Protein AF-A0ABD6DDW4-F1 (afdb_monomer)

Organism: NCBI:txid755306

Nearest PDB structures (foldseek):
  2y23-assembly1_A  TM=5.544E-01  e=8.746E-01  Homo sapiens
  5e4e-assembly1_B  TM=5.178E-01  e=1.444E+00  Homo sapiens

Radius of gyration: 31.49 Å; Cα contacts (8 Å, |Δi|>4): 220; chains: 1; bounding box: 91×42×85 Å

pLDDT: mean 73.32, std 21.85, range [36.72, 97.38]

Structure (mmCIF, N/CA/C/O backbone):
data_AF-A0ABD6DDW4-F1
#
_entry.id   AF-A0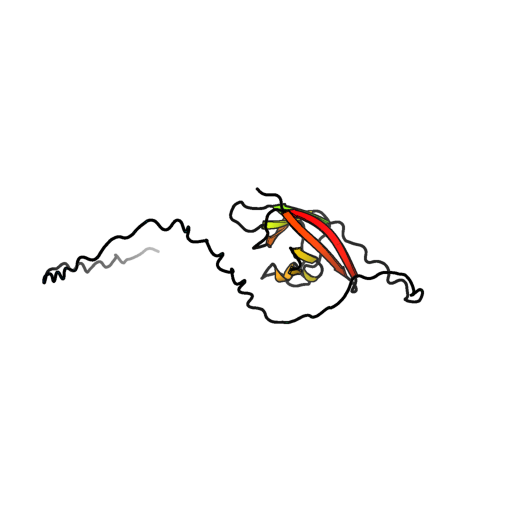ABD6DDW4-F1
#
loop_
_atom_site.group_PDB
_atom_site.id
_atom_site.type_symbol
_atom_site.label_atom_id
_atom_site.label_alt_id
_atom_site.label_comp_id
_atom_site.label_asym_id
_atom_site.label_entity_id
_atom_site.label_seq_id
_atom_site.pdbx_PDB_ins_code
_atom_site.Cartn_x
_atom_site.Cartn_y
_atom_site.Cartn_z
_atom_site.occupancy
_atom_site.B_iso_or_equiv
_atom_site.auth_seq_id
_atom_site.auth_comp_id
_atom_site.auth_asym_id
_atom_site.auth_atom_id
_atom_site.pdbx_PDB_model_num
ATOM 1 N N . MET A 1 1 ? -15.612 20.961 -62.328 1.00 49.84 1 MET A N 1
ATOM 2 C CA . MET A 1 1 ? -16.074 19.580 -62.082 1.00 49.84 1 MET A CA 1
ATOM 3 C C . MET A 1 1 ? -16.821 19.652 -60.754 1.00 49.84 1 MET A C 1
ATOM 5 O O . MET A 1 1 ? -16.179 19.522 -59.728 1.00 49.84 1 MET A O 1
ATOM 9 N N . SER A 1 2 ? -18.009 20.257 -60.663 1.00 48.41 2 SER A N 1
ATOM 10 C CA . SER A 1 2 ? -19.305 19.914 -61.283 1.00 48.41 2 SER A CA 1
ATOM 11 C C . SER A 1 2 ? -19.793 18.516 -60.907 1.00 48.41 2 SER A C 1
ATOM 13 O O . SER A 1 2 ? -19.236 17.549 -61.415 1.00 48.41 2 SER A O 1
ATOM 15 N N . ASP A 1 3 ? -20.827 18.539 -60.050 1.00 51.97 3 ASP A N 1
ATOM 16 C CA . ASP A 1 3 ? -22.017 17.673 -59.959 1.00 51.97 3 ASP A CA 1
ATOM 17 C C . ASP A 1 3 ? -21.805 16.201 -59.543 1.00 51.97 3 ASP A C 1
ATOM 19 O O . ASP A 1 3 ? -20.864 15.552 -59.975 1.00 51.97 3 ASP A O 1
ATOM 23 N N . GLY A 1 4 ? -22.630 15.572 -58.703 1.00 48.50 4 GLY A N 1
ATOM 24 C CA . GLY A 1 4 ? -23.936 15.915 -58.141 1.00 48.50 4 GLY A CA 1
ATOM 25 C C . GLY A 1 4 ? -24.568 14.665 -57.493 1.00 48.50 4 GLY A C 1
ATOM 26 O O . GLY A 1 4 ? -24.003 13.579 -57.608 1.00 48.50 4 GLY A O 1
ATOM 27 N N . ASP A 1 5 ? -25.744 14.867 -56.882 1.00 53.09 5 ASP A N 1
ATOM 28 C CA . ASP A 1 5 ? -26.783 13.881 -56.504 1.00 53.09 5 ASP A CA 1
ATOM 29 C C . ASP A 1 5 ? -26.442 12.751 -55.503 1.00 53.09 5 ASP A C 1
ATOM 31 O O . ASP A 1 5 ? -25.372 12.164 -55.514 1.00 53.09 5 ASP A O 1
ATOM 35 N N . GLY A 1 6 ? -27.316 12.326 -54.590 1.00 48.41 6 GLY A N 1
ATOM 36 C CA . GLY A 1 6 ? -28.757 12.530 -54.444 1.00 48.41 6 GLY A CA 1
ATOM 37 C C . GLY A 1 6 ? -29.332 11.307 -53.712 1.00 48.41 6 GLY A C 1
ATOM 38 O O . GLY A 1 6 ? -29.040 10.173 -54.084 1.00 48.41 6 GLY A O 1
ATOM 39 N N . GLY A 1 7 ? -30.118 11.513 -52.651 1.00 46.75 7 GLY A N 1
ATOM 40 C CA . GLY A 1 7 ? -30.818 10.422 -51.962 1.00 46.75 7 GLY A CA 1
ATOM 41 C C . GLY A 1 7 ? -31.498 10.844 -50.650 1.00 46.75 7 GLY A C 1
ATOM 42 O O . GLY A 1 7 ? -30.813 10.928 -49.633 1.00 46.75 7 GLY A O 1
ATOM 43 N N . PRO A 1 8 ? -32.817 11.126 -50.650 1.00 68.00 8 PRO A N 1
ATOM 44 C CA . PRO A 1 8 ? -33.606 11.395 -49.442 1.00 68.00 8 PRO A CA 1
ATOM 45 C C . PRO A 1 8 ? -34.071 10.105 -48.714 1.00 68.00 8 PRO A C 1
ATOM 47 O O . PRO A 1 8 ? -33.965 9.011 -49.273 1.00 68.00 8 PRO A O 1
ATOM 50 N N . PRO A 1 9 ? -34.566 10.225 -47.460 1.00 60.16 9 PRO A N 1
ATOM 51 C CA . PRO A 1 9 ? -34.820 9.103 -46.549 1.00 60.16 9 PRO A CA 1
ATOM 52 C C . PRO A 1 9 ? -36.108 8.331 -46.869 1.00 60.16 9 PRO A C 1
ATOM 54 O O . PRO A 1 9 ? -37.075 8.897 -47.372 1.00 60.16 9 PRO A O 1
ATOM 57 N N . SER A 1 10 ? -36.127 7.037 -46.529 1.00 66.88 10 SER A N 1
ATOM 58 C CA . SER A 1 10 ? -37.343 6.216 -46.539 1.00 66.88 10 SER A CA 1
ATOM 59 C C . SER A 1 10 ? -37.969 6.164 -45.146 1.00 66.88 10 SER A C 1
ATOM 61 O O . SER A 1 10 ? -37.374 5.659 -44.197 1.00 66.88 10 SER A O 1
ATOM 63 N N . ASP A 1 11 ? -39.167 6.726 -45.092 1.00 65.94 11 ASP A N 1
ATOM 64 C CA . ASP A 1 11 ? -40.224 6.598 -44.092 1.00 65.94 11 ASP A CA 1
ATOM 65 C C . ASP A 1 11 ? -41.165 5.466 -44.557 1.00 65.94 11 ASP A C 1
ATOM 67 O O . ASP A 1 11 ? -41.361 5.359 -45.766 1.00 65.94 11 ASP A O 1
ATOM 71 N N . ASP A 1 12 ? -41.699 4.629 -43.656 1.00 57.38 12 ASP A N 1
ATOM 72 C CA . ASP A 1 12 ? 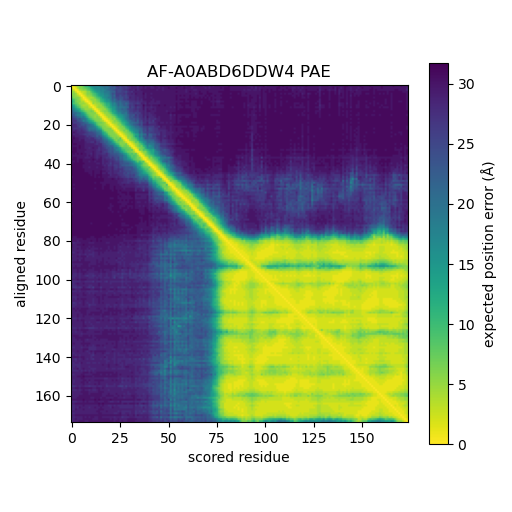-43.020 3.961 -43.759 1.00 57.38 12 ASP A CA 1
ATOM 73 C C . ASP A 1 12 ? -43.202 2.943 -42.612 1.00 57.38 12 ASP A C 1
ATOM 75 O O . ASP A 1 12 ? -42.367 2.053 -42.419 1.00 57.38 12 ASP A O 1
ATOM 79 N N . GLY A 1 13 ? -44.327 3.023 -41.888 1.00 47.50 13 GLY A N 1
ATOM 80 C CA . GLY A 1 13 ? -44.808 1.878 -41.111 1.00 47.50 13 GLY A CA 1
ATOM 81 C C . GLY A 1 13 ? -45.511 2.120 -39.775 1.00 47.50 13 GLY A C 1
ATOM 82 O O . GLY A 1 13 ? -45.328 1.318 -38.862 1.00 47.50 13 GLY A O 1
ATOM 83 N N . THR A 1 14 ? -46.351 3.147 -39.627 1.00 53.34 14 THR A N 1
ATOM 84 C CA . THR A 1 14 ? -47.388 3.157 -38.577 1.00 53.34 14 THR A CA 1
ATOM 85 C C . THR A 1 14 ? -48.392 2.021 -38.827 1.00 53.34 14 THR A C 1
ATOM 87 O O . THR A 1 14 ? -48.994 1.947 -39.899 1.00 53.34 14 THR A O 1
ATOM 90 N N . ARG A 1 15 ? -48.628 1.150 -37.836 1.00 53.72 15 ARG A N 1
ATOM 91 C CA . ARG A 1 15 ? -49.864 0.356 -37.748 1.00 53.72 15 ARG A CA 1
ATOM 92 C C . ARG A 1 15 ? -50.465 0.442 -36.350 1.00 53.72 15 ARG A C 1
ATOM 94 O O . ARG A 1 15 ? -49.931 -0.102 -35.390 1.00 53.72 15 ARG A O 1
ATOM 101 N N . ASP A 1 16 ? -51.597 1.133 -36.321 1.00 58.81 16 ASP A N 1
ATOM 102 C CA . ASP A 1 16 ? -52.610 1.191 -35.275 1.00 58.81 16 ASP A CA 1
ATOM 103 C C . ASP A 1 16 ? -53.472 -0.085 -35.195 1.00 58.81 16 ASP A C 1
ATOM 105 O O . ASP A 1 16 ? -53.663 -0.790 -36.189 1.00 58.81 16 ASP A O 1
ATOM 109 N N . GLY A 1 17 ? -54.099 -0.269 -34.024 1.00 44.62 17 GLY A N 1
ATOM 110 C CA . GLY A 1 17 ? -55.285 -1.107 -33.776 1.00 44.62 17 GLY A CA 1
ATOM 111 C C . GLY A 1 17 ? -54.964 -2.398 -33.015 1.00 44.62 17 GLY A C 1
ATOM 112 O O . GLY A 1 17 ? -54.186 -3.210 -33.488 1.00 44.62 17 GLY A O 1
ATOM 113 N N . GLY A 1 18 ? -55.513 -2.708 -31.840 1.00 38.12 18 GLY A N 1
ATOM 114 C CA . GLY A 1 18 ? -56.784 -2.343 -31.203 1.00 38.12 18 GLY A CA 1
ATOM 115 C C . GLY A 1 18 ? -57.236 -3.521 -30.294 1.00 38.12 18 GLY A C 1
ATOM 116 O O . GLY A 1 18 ? -56.551 -4.538 -30.274 1.00 38.12 18 GLY A O 1
ATOM 117 N N . PRO A 1 19 ? -58.333 -3.415 -29.515 1.00 57.53 19 PRO A N 1
ATOM 118 C CA . PRO A 1 19 ? -58.329 -3.787 -28.087 1.00 57.53 19 PRO A CA 1
ATOM 119 C C . PRO A 1 19 ? -59.247 -4.961 -27.634 1.00 57.53 19 PRO A C 1
ATOM 121 O O . PRO A 1 19 ? -60.035 -5.496 -28.406 1.00 57.53 19 PRO A O 1
ATOM 124 N N . THR A 1 20 ? -59.199 -5.222 -26.311 1.00 51.06 20 THR A N 1
ATOM 125 C CA . THR A 1 20 ? -60.191 -5.826 -25.368 1.00 51.06 20 THR A CA 1
ATOM 126 C C . THR A 1 20 ? -60.448 -7.343 -25.293 1.00 51.06 20 THR A C 1
ATOM 128 O O . THR A 1 20 ? -60.804 -7.964 -26.286 1.00 51.06 20 THR A O 1
ATOM 131 N N . GLN A 1 21 ? -60.377 -7.870 -24.052 1.00 45.41 21 GLN A N 1
ATOM 132 C CA . GLN A 1 21 ? -61.350 -8.724 -23.311 1.00 45.41 21 GLN A CA 1
ATOM 133 C C . GLN A 1 21 ? -60.648 -9.195 -22.014 1.00 45.41 21 GLN A C 1
ATOM 135 O O . GLN A 1 21 ? -59.657 -9.911 -22.087 1.00 45.41 21 GLN A O 1
ATOM 140 N N . ASP A 1 22 ? -60.871 -8.613 -20.832 1.00 44.72 22 ASP A N 1
ATOM 141 C CA . ASP A 1 22 ? -61.995 -8.803 -19.889 1.00 44.72 22 ASP A CA 1
ATOM 142 C C . ASP A 1 22 ? -62.481 -10.256 -19.740 1.00 44.72 22 ASP A C 1
ATOM 144 O O . ASP A 1 22 ? -63.110 -10.779 -20.656 1.00 44.72 22 ASP A O 1
ATOM 148 N N . THR A 1 23 ? -62.204 -10.881 -18.584 1.00 48.38 23 THR A N 1
ATOM 149 C CA . THR A 1 23 ? -63.059 -11.882 -17.906 1.00 48.38 23 THR A CA 1
ATOM 150 C C . THR A 1 23 ? -62.600 -12.051 -16.441 1.00 48.38 23 THR A C 1
ATOM 152 O O . THR A 1 23 ? -61.659 -12.783 -16.153 1.00 48.38 23 THR A O 1
ATOM 155 N N . THR A 1 24 ? -63.262 -11.305 -15.555 1.00 46.53 24 THR A N 1
ATOM 156 C CA . THR A 1 24 ? -63.983 -11.747 -14.334 1.00 46.53 24 THR A CA 1
ATOM 157 C C . THR A 1 24 ? -63.281 -12.479 -13.169 1.00 46.53 24 THR A C 1
ATOM 159 O O . THR A 1 24 ? -62.574 -13.473 -13.310 1.00 46.53 24 THR A O 1
ATOM 162 N N . ASP A 1 25 ? -63.645 -11.966 -11.991 1.00 52.81 25 ASP A N 1
ATOM 163 C CA . ASP A 1 25 ? -63.460 -12.356 -10.593 1.00 52.81 25 ASP A CA 1
ATOM 164 C C . ASP A 1 25 ? -63.541 -13.846 -10.222 1.00 52.81 25 ASP A C 1
ATOM 166 O O . ASP A 1 25 ? -64.359 -14.604 -10.744 1.00 52.81 25 ASP A O 1
ATOM 170 N N . ASN A 1 26 ? -62.814 -14.213 -9.158 1.00 46.03 26 ASN A N 1
ATOM 171 C CA . ASN A 1 26 ? -63.345 -15.150 -8.168 1.00 46.03 26 ASN A CA 1
ATOM 172 C C . ASN A 1 26 ? -62.810 -14.827 -6.762 1.00 46.03 26 ASN A C 1
ATOM 174 O O . ASN A 1 26 ? -61.667 -15.130 -6.414 1.00 46.03 26 ASN A O 1
ATOM 178 N N . GLU A 1 27 ? -63.670 -14.205 -5.961 1.00 49.44 27 GLU A N 1
ATOM 179 C CA . GLU A 1 27 ? -63.535 -14.040 -4.519 1.00 49.44 27 GLU A CA 1
ATOM 180 C C . GLU A 1 27 ? -63.600 -15.409 -3.818 1.00 49.44 27 GLU A C 1
ATOM 182 O O . GLU A 1 27 ? -64.526 -16.192 -4.034 1.00 49.44 27 GLU A O 1
ATOM 187 N N . GLN A 1 28 ? -62.661 -15.690 -2.914 1.00 47.44 28 GLN A N 1
ATOM 188 C CA . GLN A 1 28 ? -62.853 -16.718 -1.893 1.00 47.44 28 GLN A CA 1
ATOM 189 C C . GLN A 1 28 ? -62.410 -16.165 -0.537 1.00 47.44 28 GLN A C 1
ATOM 191 O O . GLN A 1 28 ? -61.225 -16.044 -0.233 1.00 47.44 28 GLN A O 1
ATOM 196 N N . SER A 1 29 ? -63.407 -15.781 0.257 1.00 49.50 29 SER A N 1
ATOM 197 C CA . SER A 1 29 ? -63.289 -15.362 1.650 1.00 49.50 29 SER A CA 1
ATOM 198 C C . SER A 1 29 ? -62.809 -16.509 2.544 1.00 49.50 29 SER A C 1
ATOM 200 O O . SER A 1 29 ? -63.334 -17.617 2.444 1.00 49.50 29 SER A O 1
ATOM 202 N N . ALA A 1 30 ? -61.920 -16.218 3.498 1.00 46.41 30 ALA A N 1
ATOM 203 C CA . ALA A 1 30 ? -61.917 -16.872 4.809 1.00 46.41 30 ALA A CA 1
ATOM 204 C C . ALA A 1 30 ? -61.152 -16.037 5.854 1.00 46.41 30 ALA A C 1
ATOM 206 O O . ALA A 1 30 ? -59.931 -15.919 5.843 1.00 46.41 30 ALA A O 1
ATOM 207 N N . ASP A 1 31 ? -61.944 -15.488 6.763 1.00 50.34 31 ASP A N 1
ATOM 208 C CA . ASP A 1 31 ? -61.647 -14.860 8.046 1.00 50.34 31 ASP A CA 1
ATOM 209 C C . ASP A 1 31 ? -60.849 -15.793 8.987 1.00 50.34 31 ASP A C 1
ATOM 211 O O . ASP A 1 31 ? -61.389 -16.824 9.383 1.00 50.34 31 ASP A O 1
ATOM 215 N N . VAL A 1 32 ? -59.612 -15.460 9.398 1.00 45.22 32 VAL A N 1
ATOM 216 C CA . VAL A 1 32 ? -58.981 -16.038 10.611 1.00 45.22 32 VAL A CA 1
ATOM 217 C C . VAL A 1 32 ? -57.953 -15.071 11.241 1.00 45.22 32 VAL A C 1
ATOM 219 O O . VAL A 1 32 ? -56.799 -15.019 10.837 1.00 45.22 32 VAL A O 1
ATOM 222 N N . ARG A 1 33 ? -58.385 -14.384 12.309 1.00 39.06 33 ARG A N 1
ATOM 223 C CA . ARG A 1 33 ? -57.647 -14.024 13.548 1.00 39.06 33 ARG A CA 1
ATOM 224 C C . ARG A 1 33 ? -56.294 -13.296 13.443 1.00 39.06 33 ARG A C 1
ATOM 226 O O . ARG A 1 33 ? -55.257 -13.899 13.193 1.00 39.06 33 ARG A O 1
ATOM 233 N N . SER A 1 34 ? -56.270 -12.049 13.918 1.00 53.44 34 SER A N 1
ATOM 234 C CA . SER A 1 34 ? -55.079 -11.479 14.564 1.00 53.44 34 SER A CA 1
ATOM 235 C C . SER A 1 34 ? -54.750 -12.234 15.860 1.00 53.44 34 SER A C 1
ATOM 237 O O . SER A 1 34 ? -55.654 -12.503 16.658 1.00 53.44 34 SER A O 1
ATOM 239 N N . PRO A 1 35 ? -53.462 -12.472 16.141 1.00 44.47 35 PRO A N 1
ATOM 240 C CA . PRO A 1 35 ? -52.987 -12.355 17.509 1.00 44.47 35 PRO A CA 1
ATOM 241 C C . PRO A 1 35 ? -51.765 -11.431 17.611 1.00 44.47 35 PRO A C 1
ATOM 243 O O . PRO A 1 35 ? -50.829 -11.518 16.830 1.00 44.47 35 PRO A O 1
ATOM 246 N N . ALA A 1 36 ? -51.840 -10.561 18.618 1.00 42.41 36 ALA A N 1
ATOM 247 C CA . ALA A 1 36 ? -50.778 -10.158 19.538 1.00 42.41 36 ALA A CA 1
ATOM 248 C C . ALA A 1 36 ? -49.356 -9.879 18.998 1.00 42.41 36 ALA A C 1
ATOM 250 O O . ALA A 1 36 ? -48.636 -10.769 18.567 1.00 42.41 36 ALA A O 1
ATOM 251 N N . THR A 1 37 ? -48.940 -8.627 19.199 1.00 50.81 37 THR A N 1
ATOM 252 C CA . THR A 1 37 ? -47.591 -8.154 19.545 1.00 50.81 37 THR A CA 1
ATOM 253 C C . THR A 1 37 ? -46.536 -9.250 19.785 1.00 50.81 37 THR A C 1
ATOM 255 O O . THR A 1 37 ? -46.515 -9.853 20.857 1.00 50.81 37 THR A O 1
ATOM 258 N N . ASP A 1 38 ? -45.599 -9.422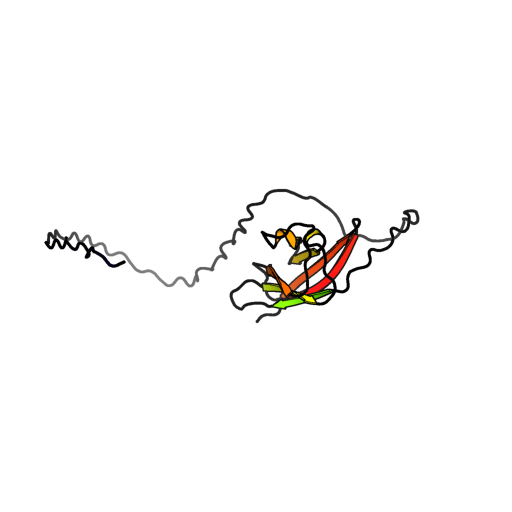 18.847 1.00 47.59 38 ASP A N 1
ATOM 259 C CA . ASP A 1 38 ? -44.268 -9.979 19.133 1.00 47.59 38 ASP A CA 1
ATOM 260 C C . ASP A 1 38 ? -43.229 -8.849 18.971 1.00 47.59 38 ASP A C 1
ATOM 262 O O . ASP A 1 38 ? -43.026 -8.361 17.856 1.00 47.59 38 ASP A O 1
ATOM 266 N N . PRO A 1 39 ? -42.593 -8.367 20.057 1.00 54.31 39 PRO A N 1
ATOM 267 C CA . PRO A 1 39 ? -41.445 -7.477 19.995 1.00 54.31 39 PRO A CA 1
ATOM 268 C C . PRO A 1 39 ? -40.200 -8.310 19.683 1.00 54.31 39 PRO A C 1
ATOM 270 O O . PRO A 1 39 ? -39.296 -8.460 20.504 1.00 54.31 39 PRO A O 1
ATOM 273 N N . ARG A 1 40 ? -40.144 -8.845 18.471 1.00 45.97 40 ARG A N 1
ATOM 274 C CA . ARG A 1 40 ? -38.893 -9.272 17.867 1.00 45.97 40 ARG A CA 1
ATOM 275 C C . ARG A 1 40 ? -38.708 -8.436 16.627 1.00 45.97 40 ARG A C 1
ATOM 277 O O . ARG A 1 40 ? -39.315 -8.677 15.587 1.00 45.97 40 ARG A O 1
ATOM 284 N N . ALA A 1 41 ? -37.863 -7.420 16.778 1.00 51.28 41 ALA A N 1
ATOM 285 C CA . ALA A 1 41 ? -37.097 -6.922 15.656 1.00 51.28 41 ALA A CA 1
ATOM 286 C C . ALA A 1 41 ? -36.634 -8.139 14.838 1.00 51.28 41 ALA A C 1
ATOM 288 O O . ALA A 1 41 ? -36.204 -9.124 15.451 1.00 51.28 41 ALA A O 1
ATOM 289 N N . PRO A 1 42 ? -36.703 -8.122 13.497 1.00 50.72 42 PRO A N 1
ATOM 290 C CA . PRO A 1 42 ? -35.769 -8.954 12.777 1.00 50.72 42 PRO A CA 1
ATOM 291 C C . PRO A 1 42 ? -34.403 -8.491 13.280 1.00 50.72 42 PRO A C 1
ATOM 293 O O . PRO A 1 42 ? -33.989 -7.361 13.019 1.00 50.72 42 PRO A O 1
ATOM 296 N N . GLU A 1 43 ? -33.750 -9.315 14.102 1.00 51.03 43 GLU A N 1
ATOM 297 C CA . GLU A 1 43 ? -32.305 -9.268 14.186 1.00 51.03 43 GLU A CA 1
ATOM 298 C C . GLU A 1 43 ? -31.880 -9.252 12.727 1.00 51.03 43 GLU A C 1
ATOM 300 O O . GLU A 1 43 ? -32.200 -10.172 11.968 1.00 51.03 43 GLU A O 1
ATOM 305 N N . THR A 1 44 ? -31.294 -8.140 12.291 1.00 53.72 44 THR A N 1
ATOM 306 C CA . THR A 1 44 ? -30.616 -8.075 11.009 1.00 53.72 44 THR A CA 1
ATOM 307 C C . THR A 1 44 ? -29.413 -8.992 11.185 1.00 53.72 44 THR A C 1
ATOM 309 O O . THR A 1 44 ? -28.305 -8.536 11.457 1.00 53.72 44 THR A O 1
ATOM 312 N N . GLU A 1 45 ? -29.672 -10.305 11.175 1.00 45.31 45 GLU A N 1
ATOM 313 C CA . GLU A 1 45 ? -28.700 -11.376 11.165 1.00 45.31 45 GLU A CA 1
ATOM 314 C C . GLU A 1 45 ? -27.854 -11.075 9.953 1.00 45.31 45 GLU A C 1
ATOM 316 O O . GLU A 1 45 ? -28.266 -11.258 8.807 1.00 45.31 45 GLU A O 1
ATOM 321 N N . ASN A 1 46 ? -26.715 -10.470 10.266 1.00 59.38 46 ASN A N 1
ATOM 322 C CA . ASN A 1 46 ? -25.712 -9.986 9.358 1.00 59.38 46 ASN A CA 1
ATOM 323 C C . ASN A 1 46 ? -25.482 -11.098 8.331 1.00 59.38 46 ASN A C 1
ATOM 325 O O . ASN A 1 46 ? -24.935 -12.148 8.700 1.00 59.38 46 ASN A O 1
ATOM 329 N N . PRO A 1 47 ? -25.986 -10.953 7.087 1.00 48.41 47 PRO A N 1
ATOM 330 C CA . PRO A 1 47 ? -25.854 -12.001 6.105 1.00 48.41 47 PRO A CA 1
ATOM 331 C C . PRO A 1 47 ? -24.377 -12.026 5.789 1.00 48.41 47 PRO A C 1
ATOM 333 O O . PRO A 1 47 ? -23.899 -11.160 5.063 1.00 48.41 47 PRO A O 1
ATOM 336 N N . ARG A 1 48 ? -23.673 -12.970 6.425 1.00 52.50 48 ARG A N 1
ATOM 337 C CA . ARG A 1 48 ? -22.254 -13.281 6.261 1.00 52.50 48 ARG A CA 1
ATOM 338 C C . ARG A 1 48 ? -21.881 -12.979 4.819 1.00 52.50 48 ARG A C 1
ATOM 340 O O . ARG A 1 48 ? -22.202 -13.770 3.926 1.00 52.50 48 ARG A O 1
ATOM 347 N N . ARG A 1 49 ? -21.310 -11.792 4.598 1.00 50.44 49 ARG A N 1
ATOM 348 C CA . ARG A 1 49 ? -20.959 -11.301 3.272 1.00 50.44 49 ARG A CA 1
ATOM 349 C C . ARG A 1 49 ? -19.820 -12.192 2.833 1.00 50.44 49 ARG A C 1
ATOM 351 O O . ARG A 1 49 ? -18.693 -12.061 3.291 1.00 50.44 49 ARG A O 1
ATOM 358 N N . ARG A 1 50 ? -20.171 -13.210 2.053 1.00 50.81 50 ARG A N 1
ATOM 359 C CA . ARG A 1 50 ? -19.214 -14.132 1.463 1.00 50.81 50 ARG A CA 1
ATOM 360 C C . ARG A 1 50 ? -18.339 -13.288 0.550 1.00 50.81 50 ARG A C 1
ATOM 362 O O . ARG A 1 50 ? -18.802 -12.864 -0.505 1.00 50.81 50 ARG A O 1
ATOM 369 N N . LEU A 1 51 ? -17.115 -13.020 0.985 1.00 42.66 51 LEU A N 1
ATOM 370 C CA . LEU A 1 51 ? -16.053 -12.514 0.133 1.00 42.66 51 LEU A CA 1
ATOM 371 C C . LEU A 1 51 ? -15.901 -13.533 -1.007 1.00 42.66 51 LEU A C 1
ATOM 373 O O . LEU A 1 51 ? -15.486 -14.672 -0.785 1.00 42.66 51 LEU A O 1
ATOM 377 N N . VAL A 1 52 ? -16.360 -13.189 -2.210 1.00 45.34 52 VAL A N 1
ATOM 378 C CA . VAL A 1 52 ? -16.212 -14.057 -3.384 1.00 45.34 52 VAL A CA 1
ATOM 379 C C . VAL A 1 52 ? -14.806 -13.830 -3.926 1.00 45.34 52 VAL A C 1
ATOM 381 O O . VAL A 1 52 ? -14.591 -13.033 -4.831 1.00 45.34 52 VAL A O 1
ATOM 384 N N . VAL A 1 53 ? -13.839 -14.518 -3.324 1.00 43.44 53 VAL A N 1
ATOM 385 C CA . VAL A 1 53 ? -12.457 -14.589 -3.807 1.00 43.44 53 VAL A CA 1
ATOM 386 C C . VAL A 1 53 ? -12.400 -15.682 -4.871 1.00 43.44 53 VAL A C 1
ATOM 388 O O . VAL A 1 53 ? -12.320 -16.871 -4.558 1.00 43.44 53 VAL A O 1
ATOM 391 N N . VAL A 1 54 ? -12.493 -15.309 -6.150 1.00 48.06 54 VAL A N 1
ATOM 392 C CA . VAL A 1 54 ? -12.159 -16.222 -7.255 1.00 48.06 54 VAL A CA 1
ATOM 393 C C . VAL A 1 54 ? -10.651 -16.143 -7.468 1.00 48.06 54 VAL A C 1
ATOM 395 O O . VAL A 1 54 ? -10.162 -15.345 -8.257 1.00 48.06 54 VAL A O 1
ATOM 398 N N . GLY A 1 55 ? -9.921 -16.956 -6.709 1.00 36.72 55 GLY A N 1
ATOM 399 C CA . GLY A 1 55 ? -8.464 -17.037 -6.759 1.00 36.72 55 GLY A CA 1
ATOM 400 C C . GLY A 1 55 ? -7.944 -18.006 -5.706 1.00 36.72 55 GLY A C 1
ATOM 401 O O . GLY A 1 55 ? -7.467 -17.597 -4.656 1.00 36.72 55 GLY A O 1
ATOM 402 N N . VAL A 1 56 ? -8.088 -19.310 -5.948 1.00 53.12 56 VAL A N 1
ATOM 403 C CA . VAL A 1 56 ? -7.482 -20.337 -5.092 1.00 53.12 56 VAL A CA 1
ATOM 404 C C . VAL A 1 56 ? -6.059 -20.588 -5.574 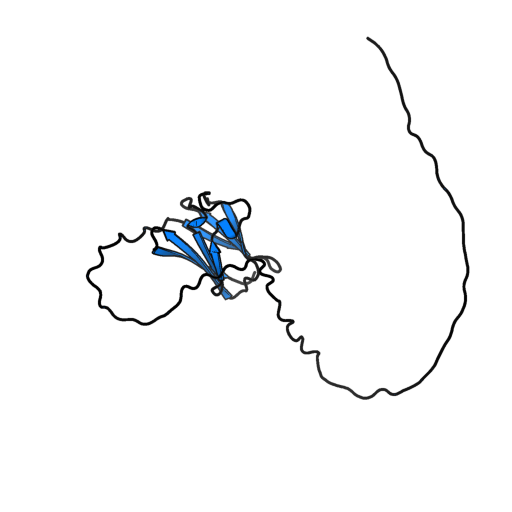1.00 53.12 56 VAL A C 1
ATOM 406 O O . VAL A 1 56 ? -5.888 -21.318 -6.545 1.00 53.12 56 VAL A O 1
ATOM 409 N N . VAL A 1 57 ? -5.059 -20.065 -4.859 1.00 38.16 57 VAL A N 1
ATOM 410 C CA . VAL A 1 57 ? -3.771 -20.749 -4.653 1.00 38.16 57 VAL A CA 1
ATOM 411 C C . VAL A 1 57 ? -3.276 -20.448 -3.237 1.00 38.16 57 VAL A C 1
ATOM 413 O O . VAL A 1 57 ? -3.081 -19.306 -2.842 1.00 38.16 57 VAL A O 1
ATOM 416 N N . VAL A 1 58 ? -3.115 -21.521 -2.468 1.00 48.66 58 VAL A N 1
ATOM 417 C CA . VAL A 1 58 ? -2.655 -21.564 -1.078 1.00 48.66 58 VAL A CA 1
ATOM 418 C C . VAL A 1 58 ? -1.166 -21.226 -1.001 1.00 48.66 58 VAL A C 1
ATOM 420 O O . VAL A 1 58 ? -0.365 -21.897 -1.650 1.00 48.66 58 VAL A O 1
ATOM 423 N N . LEU A 1 59 ? -0.782 -20.285 -0.134 1.00 40.19 59 LEU A N 1
ATOM 424 C CA . LEU A 1 59 ? 0.606 -20.128 0.304 1.00 40.19 59 LEU A CA 1
ATOM 425 C C . LEU A 1 59 ? 0.659 -20.163 1.836 1.00 40.19 59 LEU A C 1
ATOM 427 O O . LEU A 1 59 ? 0.386 -19.195 2.535 1.00 40.19 59 LEU A O 1
ATOM 431 N N . MET A 1 60 ? 0.950 -21.357 2.350 1.00 60.66 60 MET A N 1
ATOM 432 C CA . MET A 1 60 ? 1.252 -21.612 3.754 1.00 60.66 60 MET A CA 1
ATOM 433 C C . MET A 1 60 ? 2.658 -21.094 4.067 1.00 60.66 60 MET A C 1
ATOM 435 O O . MET A 1 60 ? 3.635 -21.722 3.662 1.00 60.66 60 MET A O 1
ATOM 439 N N . VAL A 1 61 ? 2.768 -20.021 4.849 1.00 51.41 61 VAL A N 1
ATOM 440 C CA . VAL A 1 61 ? 3.983 -19.741 5.627 1.00 51.41 61 VAL A CA 1
ATOM 441 C C . VAL A 1 61 ? 3.563 -19.582 7.079 1.00 51.41 61 VAL A C 1
ATOM 443 O O . VAL A 1 61 ? 2.961 -18.591 7.485 1.00 51.41 61 VAL A O 1
ATOM 446 N N . GLY A 1 62 ? 3.778 -20.659 7.828 1.00 47.06 62 GLY A N 1
ATOM 447 C CA . GLY A 1 62 ? 3.376 -20.783 9.216 1.00 47.06 62 GLY A CA 1
ATOM 448 C C . GLY A 1 62 ? 4.412 -20.253 10.201 1.00 47.06 62 GLY A C 1
ATOM 449 O O . GLY A 1 62 ? 5.606 -20.306 9.932 1.00 47.06 62 GLY A O 1
ATOM 450 N N . ALA A 1 63 ? 3.876 -19.896 11.375 1.00 48.28 63 ALA A N 1
ATOM 451 C CA . ALA A 1 63 ? 4.490 -19.901 12.707 1.00 48.28 63 ALA A CA 1
ATOM 452 C C . ALA A 1 63 ? 5.682 -18.949 12.943 1.00 48.28 63 ALA A C 1
ATOM 454 O O . ALA A 1 63 ? 6.582 -18.831 12.134 1.00 48.28 63 ALA A O 1
ATOM 455 N N . SER A 1 64 ? 5.869 -18.291 14.082 1.00 46.53 64 SER A N 1
ATOM 456 C CA . SER A 1 64 ? 5.129 -18.084 15.328 1.00 46.53 64 SER A CA 1
ATOM 457 C C . SER A 1 64 ? 5.986 -17.099 16.136 1.00 46.53 64 SER A C 1
ATOM 459 O O . SER A 1 64 ? 7.213 -17.125 16.060 1.00 46.53 64 SER A O 1
ATOM 461 N N . ILE A 1 65 ? 5.360 -16.254 16.947 1.00 58.16 65 ILE A N 1
ATOM 462 C CA . ILE A 1 65 ? 6.049 -15.365 17.888 1.00 58.16 65 ILE A CA 1
ATOM 463 C C . ILE A 1 65 ? 6.621 -16.203 19.048 1.00 58.16 65 ILE A C 1
ATOM 465 O O . ILE A 1 65 ? 5.844 -16.779 19.805 1.00 58.16 65 ILE A O 1
ATOM 469 N N 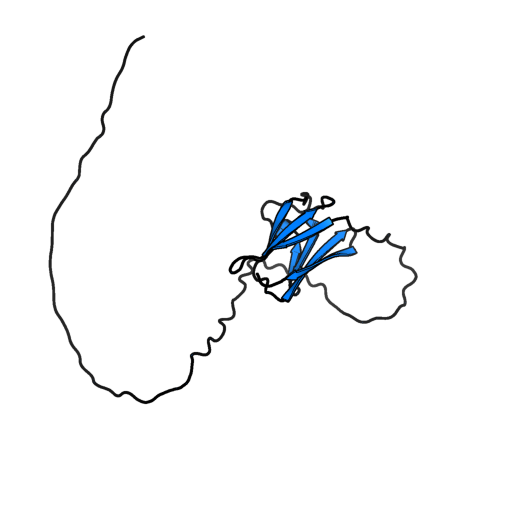. ALA A 1 66 ? 7.949 -16.248 19.217 1.00 43.50 66 ALA A N 1
ATOM 470 C CA . ALA A 1 66 ? 8.631 -16.559 20.483 1.00 43.50 66 ALA A CA 1
ATOM 471 C C . ALA A 1 66 ? 10.129 -16.212 20.386 1.00 43.50 66 ALA A C 1
ATOM 473 O O . ALA A 1 66 ? 10.781 -16.504 19.391 1.00 43.50 66 ALA A O 1
ATOM 474 N N . GLY A 1 67 ? 10.660 -15.553 21.415 1.00 42.38 67 GLY A N 1
ATOM 475 C CA . GLY A 1 67 ? 11.977 -14.924 21.401 1.00 42.38 67 GLY A CA 1
ATOM 476 C C . GLY A 1 67 ? 13.180 -15.789 21.800 1.00 42.38 67 GLY A C 1
ATOM 477 O O . GLY A 1 67 ? 13.081 -16.974 22.098 1.00 42.38 67 GLY A O 1
ATOM 478 N N . VAL A 1 68 ? 14.287 -15.047 21.929 1.00 48.06 68 VAL A N 1
ATOM 479 C CA . VAL A 1 68 ? 15.578 -15.320 22.592 1.00 48.06 68 VAL A CA 1
ATOM 480 C C . VAL A 1 68 ? 16.671 -16.045 21.780 1.00 48.06 68 VAL A C 1
ATOM 482 O O . VAL A 1 68 ? 16.851 -17.253 21.847 1.00 48.06 68 VAL A O 1
ATOM 485 N N . ALA A 1 69 ? 17.468 -15.221 21.088 1.00 50.78 69 ALA A N 1
ATOM 486 C CA . ALA A 1 69 ? 18.936 -15.225 21.006 1.00 50.78 69 ALA A CA 1
ATOM 487 C C . ALA A 1 69 ? 19.701 -16.565 21.109 1.00 50.78 69 ALA A C 1
ATOM 489 O O . ALA A 1 69 ? 20.185 -16.907 22.187 1.00 50.78 69 ALA A O 1
ATOM 490 N N . TRP A 1 70 ? 19.966 -17.223 19.969 1.00 47.25 70 TRP A N 1
ATOM 491 C CA . TRP A 1 70 ? 21.197 -18.008 19.760 1.00 47.25 70 TRP A CA 1
ATOM 492 C C . TRP A 1 70 ? 21.416 -18.383 18.278 1.00 47.25 70 TRP A C 1
ATOM 494 O O . TRP A 1 70 ? 21.069 -19.480 17.859 1.00 47.25 70 TRP A O 1
ATOM 504 N N . ALA A 1 71 ? 21.989 -17.484 17.469 1.00 44.16 71 ALA A N 1
ATOM 505 C CA . ALA A 1 71 ? 22.567 -17.841 16.161 1.00 44.16 71 ALA A CA 1
ATOM 506 C C . ALA A 1 71 ? 23.516 -16.743 15.635 1.00 44.16 71 ALA A C 1
ATOM 508 O O . ALA A 1 71 ? 23.250 -16.079 14.640 1.00 44.16 71 ALA A O 1
ATOM 509 N N . LEU A 1 72 ? 24.653 -16.543 16.306 1.00 52.47 72 LEU A N 1
ATOM 510 C CA . LEU A 1 72 ? 25.813 -15.888 15.695 1.00 52.47 72 LEU A CA 1
ATOM 511 C C . LEU A 1 72 ? 26.505 -16.917 14.790 1.00 52.47 72 LEU A C 1
ATOM 513 O O . LEU A 1 72 ? 27.266 -17.722 15.319 1.00 52.47 72 LEU A O 1
ATOM 517 N N . THR A 1 73 ? 26.191 -16.961 13.485 1.00 51.88 73 THR A N 1
ATOM 518 C CA . THR A 1 73 ? 27.038 -17.523 12.384 1.00 51.88 73 THR A CA 1
ATOM 519 C C . THR A 1 73 ? 26.359 -17.553 11.003 1.00 51.88 73 THR A C 1
ATOM 521 O O . THR A 1 73 ? 26.806 -18.273 10.114 1.00 51.88 73 THR A O 1
ATOM 524 N N . GLN A 1 74 ? 25.315 -16.764 10.761 1.00 47.34 74 GLN A N 1
ATOM 525 C CA . GLN A 1 74 ? 24.894 -16.495 9.385 1.00 47.34 74 GLN A CA 1
ATOM 526 C C . GLN A 1 74 ? 25.562 -15.186 8.975 1.00 47.34 74 GLN A C 1
ATOM 528 O O . GLN A 1 74 ? 25.583 -14.239 9.762 1.00 47.34 74 GLN A O 1
ATOM 533 N N . SER A 1 75 ? 26.234 -15.190 7.822 1.00 53.12 75 SER A N 1
ATOM 534 C CA . SER A 1 75 ? 26.818 -14.001 7.198 1.00 53.12 75 SER A CA 1
ATOM 535 C C . SER A 1 75 ? 25.872 -12.815 7.386 1.00 53.12 75 SER A C 1
ATOM 537 O O . SER A 1 75 ? 24.671 -13.031 7.241 1.00 53.12 75 SER A O 1
ATOM 539 N N . PRO A 1 76 ? 26.347 -11.605 7.733 1.00 50.12 76 PRO A N 1
ATOM 540 C CA . PRO A 1 76 ? 25.470 -10.447 7.731 1.00 50.12 76 PRO A CA 1
ATOM 541 C C . PRO A 1 76 ? 24.985 -10.271 6.291 1.00 50.12 76 PRO A C 1
ATOM 543 O O . PRO A 1 76 ? 25.709 -9.744 5.452 1.00 50.12 76 PRO A O 1
ATOM 546 N N . GLU A 1 77 ? 23.809 -10.813 5.981 1.00 60.88 77 GLU A N 1
ATOM 547 C CA . GLU A 1 77 ? 23.024 -10.363 4.846 1.00 60.88 77 GLU A CA 1
ATOM 548 C C . GLU A 1 77 ? 22.859 -8.871 5.096 1.00 60.88 77 GLU A C 1
ATOM 550 O O . GLU A 1 77 ? 22.390 -8.473 6.170 1.00 60.88 77 GLU A O 1
ATOM 555 N N . GLU A 1 78 ? 23.406 -8.052 4.197 1.00 69.50 78 GLU A N 1
ATOM 556 C CA . GLU A 1 78 ? 23.328 -6.610 4.373 1.00 69.50 78 GLU A CA 1
ATOM 557 C C . GLU A 1 78 ? 21.847 -6.249 4.528 1.00 69.50 78 GLU A C 1
ATOM 559 O O . GLU A 1 78 ? 21.021 -6.736 3.750 1.00 69.50 78 GLU A O 1
ATOM 564 N N . PRO A 1 79 ? 21.481 -5.495 5.579 1.00 70.31 79 PRO A N 1
ATOM 565 C CA . PRO A 1 79 ? 20.092 -5.140 5.798 1.00 70.31 79 PRO A CA 1
ATOM 566 C C . PRO A 1 79 ? 19.586 -4.395 4.567 1.00 70.31 79 PRO A C 1
ATOM 568 O O . PRO A 1 79 ? 20.218 -3.436 4.123 1.00 70.31 79 PRO A O 1
ATOM 571 N N . VAL A 1 80 ? 18.458 -4.847 4.024 1.00 82.25 80 VAL A N 1
ATOM 572 C CA . VAL A 1 80 ? 17.818 -4.196 2.884 1.00 82.25 80 VAL A CA 1
ATOM 573 C C . VAL A 1 80 ? 17.512 -2.747 3.244 1.00 82.25 80 VAL A C 1
ATOM 575 O O . VAL A 1 80 ? 16.781 -2.462 4.196 1.00 82.25 80 VAL A O 1
ATOM 578 N N . GLU A 1 81 ? 18.078 -1.828 2.466 1.00 87.06 81 GLU A N 1
ATOM 579 C CA . GLU A 1 81 ? 17.767 -0.410 2.564 1.00 87.06 81 GLU A CA 1
ATOM 580 C C . GLU A 1 81 ? 16.365 -0.175 1.992 1.00 87.06 81 GLU A C 1
ATOM 582 O O . GLU A 1 81 ? 16.064 -0.540 0.852 1.00 87.06 81 GLU A O 1
ATOM 587 N N . ALA A 1 82 ? 15.478 0.370 2.824 1.00 90.00 82 ALA A N 1
ATOM 588 C CA . ALA A 1 82 ? 14.136 0.722 2.394 1.00 90.00 82 ALA A CA 1
ATOM 589 C C . ALA A 1 82 ? 14.180 1.980 1.513 1.00 90.00 82 ALA A C 1
ATOM 591 O O . ALA A 1 82 ? 14.901 2.917 1.861 1.00 90.00 82 ALA A O 1
ATOM 592 N N . PRO A 1 83 ? 13.393 2.028 0.425 1.00 92.75 83 PRO A N 1
ATOM 593 C CA . PRO A 1 83 ? 13.301 3.222 -0.404 1.00 92.75 83 PRO A CA 1
ATOM 594 C C . PRO A 1 83 ? 12.650 4.371 0.377 1.00 92.75 83 PRO A C 1
ATOM 596 O O . PRO A 1 83 ? 11.767 4.142 1.212 1.00 92.75 83 PRO A O 1
ATOM 599 N N . ASP A 1 84 ? 13.049 5.608 0.081 1.00 94.81 84 ASP A N 1
ATOM 600 C CA . ASP A 1 84 ? 12.403 6.800 0.631 1.00 94.81 84 ASP A CA 1
ATOM 601 C C . ASP A 1 84 ? 11.105 7.074 -0.136 1.00 94.81 84 ASP A C 1
ATOM 603 O O . ASP A 1 84 ? 11.118 7.611 -1.246 1.00 94.81 84 ASP A O 1
ATOM 607 N N . VAL A 1 85 ? 9.972 6.656 0.434 1.00 95.38 85 VAL A N 1
ATOM 608 C CA . VAL A 1 85 ? 8.639 6.789 -0.171 1.00 95.38 85 VAL A CA 1
ATOM 609 C C . VAL A 1 85 ? 7.600 7.252 0.840 1.00 95.38 85 VAL A C 1
ATOM 611 O O . VAL A 1 85 ? 7.670 6.958 2.034 1.00 95.38 85 VAL A O 1
ATOM 614 N N . ALA A 1 86 ? 6.586 7.954 0.344 1.00 94.00 86 ALA A N 1
ATOM 615 C CA . ALA A 1 86 ? 5.456 8.426 1.129 1.00 94.00 86 ALA A CA 1
ATOM 616 C C . ALA A 1 86 ? 4.143 7.896 0.552 1.00 94.00 86 ALA A C 1
ATOM 618 O O . ALA A 1 86 ? 3.957 7.879 -0.664 1.00 94.00 86 ALA A O 1
ATOM 619 N N . PHE A 1 87 ? 3.208 7.536 1.432 1.00 96.38 87 PHE A N 1
ATOM 620 C CA . PHE A 1 87 ? 1.873 7.070 1.064 1.00 96.38 87 PHE A CA 1
ATOM 621 C C . PHE A 1 87 ? 0.796 7.910 1.743 1.00 96.38 87 PHE A C 1
ATOM 623 O O . PHE A 1 87 ? 0.961 8.331 2.888 1.00 96.38 87 PHE A O 1
ATOM 630 N N . ASP A 1 88 ? -0.310 8.109 1.037 1.00 95.56 88 ASP A N 1
ATOM 631 C CA . ASP A 1 88 ? -1.516 8.760 1.544 1.00 95.56 88 ASP A CA 1
ATOM 632 C C . ASP A 1 88 ? -2.719 7.826 1.390 1.00 95.56 88 ASP A C 1
ATOM 634 O O . ASP A 1 88 ? -2.796 7.058 0.425 1.00 95.56 88 ASP A O 1
ATOM 638 N N . LEU A 1 89 ? -3.648 7.882 2.343 1.00 94.88 89 LEU A N 1
ATOM 639 C CA . LEU A 1 89 ? -4.869 7.088 2.328 1.00 94.88 89 LEU A CA 1
ATOM 640 C C . LEU A 1 89 ? -6.085 8.010 2.390 1.00 94.88 89 LEU A C 1
ATOM 642 O O . LEU A 1 89 ? -6.292 8.715 3.376 1.00 94.88 89 LEU A O 1
ATOM 646 N N . SER A 1 90 ? -6.936 7.928 1.371 1.00 92.38 90 SER A N 1
ATOM 647 C CA . SER A 1 90 ? -8.211 8.638 1.322 1.00 92.38 90 SER A CA 1
ATOM 648 C C . SER A 1 90 ? -9.371 7.656 1.425 1.00 92.38 90 SER A C 1
ATOM 650 O O . SER A 1 90 ? -9.432 6.682 0.677 1.00 92.38 90 SER A O 1
ATOM 652 N N . VAL A 1 91 ? -10.304 7.904 2.341 1.00 91.19 91 VAL A N 1
ATOM 653 C CA . VAL A 1 91 ? -11.497 7.072 2.541 1.00 91.19 91 VAL A CA 1
ATOM 654 C C . VAL A 1 91 ? -12.709 7.814 1.995 1.00 91.19 91 VAL A C 1
ATOM 656 O O . VAL A 1 91 ? -12.902 8.994 2.281 1.00 91.19 91 VAL A O 1
ATOM 659 N N . GLN A 1 92 ? -13.527 7.131 1.199 1.00 83.44 92 GLN A N 1
ATOM 660 C CA . GLN A 1 92 ? -14.790 7.674 0.704 1.00 83.44 92 GLN A CA 1
ATOM 661 C C . GLN A 1 92 ? -15.942 7.193 1.603 1.00 83.44 92 GLN A C 1
ATOM 663 O O . GLN A 1 92 ? -15.929 6.024 1.980 1.00 83.44 92 GLN A O 1
ATOM 668 N N . PRO A 1 93 ? -16.957 8.029 1.908 1.00 77.00 93 PRO A N 1
ATOM 669 C CA . PRO A 1 93 ? -18.029 7.690 2.857 1.00 77.00 93 PRO A CA 1
ATOM 670 C C . PRO A 1 93 ? -18.767 6.376 2.564 1.00 77.00 93 PRO A C 1
ATOM 672 O O . PRO A 1 93 ? -19.146 5.667 3.488 1.00 77.00 93 PRO A O 1
ATOM 675 N N . ASP A 1 94 ? -18.927 6.040 1.283 1.00 77.94 94 ASP A N 1
ATOM 676 C CA . ASP A 1 94 ? -19.620 4.834 0.811 1.00 77.94 94 ASP A CA 1
ATOM 677 C C . ASP A 1 94 ? -18.797 4.082 -0.256 1.00 77.94 94 ASP A C 1
ATOM 679 O O . ASP A 1 94 ? -19.339 3.335 -1.075 1.00 77.94 94 ASP A O 1
ATOM 683 N N . GLY A 1 95 ? -17.485 4.333 -0.312 1.00 82.44 95 GLY A N 1
ATOM 684 C CA . GLY A 1 95 ? -16.614 3.890 -1.399 1.00 82.44 95 GLY A CA 1
ATOM 685 C C . GLY A 1 95 ? -15.337 3.206 -0.916 1.00 82.44 95 GLY A C 1
ATOM 686 O O . GLY A 1 95 ? -15.051 3.186 0.279 1.00 82.44 95 GLY A O 1
ATOM 687 N N . PRO A 1 96 ? -14.548 2.637 -1.841 1.00 89.62 96 PRO A N 1
ATOM 688 C CA . PRO A 1 96 ? -13.264 2.047 -1.495 1.00 89.62 96 PRO A CA 1
ATOM 689 C C . PRO A 1 96 ? -12.305 3.107 -0.945 1.00 89.62 96 PRO A C 1
ATOM 691 O O . PRO A 1 96 ? -12.329 4.274 -1.364 1.00 89.62 96 PRO A O 1
ATOM 694 N N . ALA A 1 97 ? -11.415 2.673 -0.056 1.00 92.06 97 ALA A N 1
ATOM 695 C CA . ALA A 1 97 ? -10.273 3.478 0.333 1.00 92.06 97 ALA A CA 1
ATOM 696 C C . ALA A 1 97 ? -9.279 3.532 -0.836 1.00 92.06 97 ALA A C 1
ATOM 698 O O . ALA A 1 97 ? -9.096 2.560 -1.563 1.00 92.06 97 ALA A O 1
ATOM 699 N N . THR A 1 98 ? -8.653 4.678 -1.052 1.00 95.31 98 THR A N 1
ATOM 700 C CA . THR A 1 98 ? -7.653 4.878 -2.100 1.00 95.31 98 THR A CA 1
ATOM 701 C C . THR A 1 98 ? -6.307 5.090 -1.441 1.00 95.31 98 THR A C 1
ATOM 703 O O . THR A 1 98 ? -6.111 6.087 -0.747 1.00 95.31 98 THR A O 1
ATOM 706 N N . LEU A 1 99 ? -5.391 4.151 -1.658 1.00 96.25 99 LEU A N 1
ATOM 707 C CA . LEU A 1 99 ? -4.001 4.274 -1.241 1.00 96.25 99 LEU A CA 1
ATOM 708 C C . LEU A 1 99 ? -3.204 4.851 -2.410 1.00 96.25 99 LEU A C 1
ATOM 710 O O . LEU A 1 99 ? -3.217 4.287 -3.504 1.00 96.25 99 LEU A O 1
ATOM 714 N N . SER A 1 100 ? -2.525 5.969 -2.179 1.00 96.69 100 SER A N 1
ATOM 715 C CA . SER A 1 100 ? -1.760 6.689 -3.198 1.00 96.69 100 SER A CA 1
ATOM 716 C C . SER A 1 100 ? -0.285 6.747 -2.828 1.00 96.69 100 SER A C 1
ATOM 718 O O . SER A 1 100 ? 0.060 7.029 -1.680 1.00 96.69 100 SER A O 1
ATOM 720 N N . HIS A 1 101 ? 0.590 6.536 -3.806 1.00 95.94 101 HIS A N 1
ATOM 721 C CA . HIS A 1 101 ? 2.008 6.842 -3.692 1.00 95.94 101 HIS A CA 1
ATOM 722 C C . HIS A 1 101 ? 2.167 8.367 -3.745 1.00 95.94 101 HIS A C 1
ATOM 724 O O . HIS A 1 101 ? 2.066 8.987 -4.801 1.00 95.94 101 HIS A O 1
ATOM 730 N N . ALA A 1 102 ? 2.365 9.005 -2.597 1.00 95.38 102 ALA A N 1
ATOM 731 C CA . ALA A 1 102 ? 2.320 10.459 -2.456 1.00 95.38 102 ALA A CA 1
ATOM 732 C C . ALA A 1 102 ? 3.633 11.151 -2.859 1.00 95.38 102 ALA A C 1
ATOM 734 O O . ALA A 1 102 ? 3.621 12.315 -3.260 1.00 95.38 102 ALA A O 1
ATOM 735 N N . GLY A 1 103 ? 4.771 10.458 -2.770 1.00 93.38 103 GLY A N 1
ATOM 736 C CA . GLY A 1 103 ? 6.077 11.047 -3.068 1.00 93.38 103 GLY A CA 1
ATOM 737 C C . GLY A 1 103 ? 7.241 10.092 -2.838 1.00 93.38 103 GLY A C 1
ATOM 738 O O . GLY A 1 103 ? 7.040 8.996 -2.323 1.00 93.38 103 GLY A O 1
ATOM 739 N N . GLY A 1 104 ? 8.442 10.535 -3.211 1.00 95.19 104 GLY A N 1
ATOM 740 C CA . GLY A 1 104 ? 9.679 9.774 -3.042 1.00 95.19 104 GLY A CA 1
ATOM 741 C C . GLY A 1 104 ? 10.118 9.013 -4.294 1.00 95.19 104 GLY A C 1
ATOM 742 O O . GLY A 1 104 ? 9.824 9.424 -5.421 1.00 95.19 104 GLY A O 1
ATOM 743 N N . GLU A 1 105 ? 10.859 7.931 -4.081 1.00 95.44 105 GLU A N 1
ATOM 744 C CA . GLU A 1 105 ? 11.399 7.052 -5.119 1.00 95.44 105 GLU A CA 1
ATOM 745 C C . GLU A 1 105 ? 10.305 6.243 -5.828 1.00 95.44 105 GLU A C 1
ATOM 747 O O . GLU A 1 105 ? 9.220 6.038 -5.298 1.00 95.44 105 GLU A O 1
ATOM 752 N N . SER A 1 106 ? 10.584 5.771 -7.046 1.00 96.94 106 SER A N 1
ATOM 753 C CA . SER A 1 106 ? 9.715 4.795 -7.714 1.00 96.94 106 SER A CA 1
ATOM 754 C C . SER A 1 106 ? 10.150 3.377 -7.367 1.00 96.94 106 SER A C 1
ATOM 756 O O . S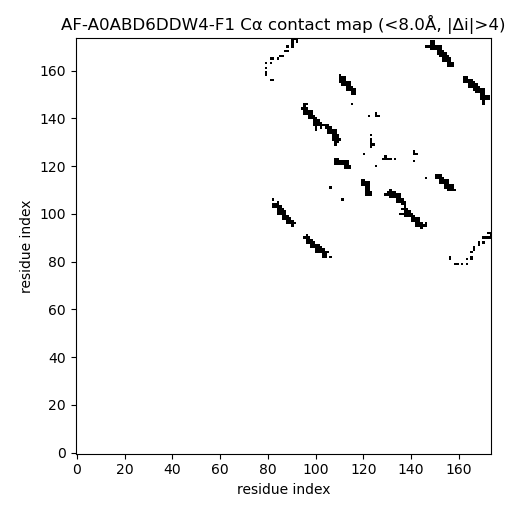ER A 1 106 ? 11.343 3.073 -7.389 1.00 96.94 106 SER A O 1
ATOM 758 N N . VAL A 1 107 ? 9.191 2.497 -7.092 1.00 96.75 107 VAL A N 1
ATOM 759 C CA . VAL A 1 107 ? 9.452 1.132 -6.610 1.00 96.75 107 VAL A CA 1
ATOM 760 C C . VAL A 1 107 ? 8.749 0.117 -7.514 1.00 96.75 107 VAL A C 1
ATOM 762 O O . VAL A 1 107 ? 7.602 0.353 -7.883 1.00 96.75 107 VAL A O 1
ATOM 765 N N . PRO A 1 108 ? 9.374 -1.020 -7.876 1.00 97.12 108 PRO A N 1
ATOM 766 C CA . PRO A 1 108 ? 8.691 -2.065 -8.637 1.00 97.12 108 PRO A CA 1
ATOM 767 C C . PRO A 1 108 ? 7.443 -2.580 -7.910 1.00 97.12 108 PRO A C 1
ATOM 769 O O . PRO A 1 108 ? 7.496 -2.875 -6.712 1.00 97.12 108 PRO A O 1
ATOM 772 N N . ALA A 1 109 ? 6.331 -2.736 -8.627 1.00 96.56 109 ALA A N 1
ATOM 773 C CA . ALA A 1 109 ? 5.038 -3.089 -8.043 1.00 96.56 109 ALA A CA 1
ATOM 774 C C . ALA A 1 109 ? 5.048 -4.435 -7.298 1.00 96.56 109 ALA A C 1
ATOM 776 O O . ALA A 1 109 ? 4.362 -4.594 -6.290 1.00 96.56 109 ALA A O 1
ATOM 777 N N . GLY A 1 110 ? 5.867 -5.391 -7.742 1.00 96.19 110 GLY A N 1
ATOM 778 C CA . GLY A 1 110 ? 6.048 -6.691 -7.091 1.00 96.19 110 GLY A CA 1
ATOM 779 C C . GLY A 1 110 ? 6.849 -6.635 -5.787 1.00 96.19 110 GLY A C 1
ATOM 780 O O . GLY A 1 110 ? 6.859 -7.610 -5.039 1.00 96.19 110 GLY A O 1
ATOM 781 N N . ARG A 1 111 ? 7.513 -5.509 -5.492 1.00 96.69 111 ARG A N 1
ATOM 782 C CA . ARG A 1 111 ? 8.245 -5.284 -4.235 1.00 96.69 111 ARG A CA 1
ATOM 783 C C . ARG A 1 111 ? 7.433 -4.533 -3.189 1.00 96.69 111 ARG A C 1
ATOM 785 O O . ARG A 1 111 ? 7.861 -4.469 -2.042 1.00 96.69 111 ARG A O 1
ATOM 792 N N . LEU A 1 112 ? 6.287 -3.967 -3.560 1.00 97.31 112 LEU A N 1
ATOM 793 C CA . LEU A 1 112 ? 5.376 -3.314 -2.629 1.00 97.31 112 LEU A CA 1
ATOM 794 C C . LEU A 1 112 ? 4.267 -4.284 -2.240 1.00 97.31 112 LEU A C 1
ATOM 796 O O . LEU A 1 112 ? 3.511 -4.734 -3.097 1.00 97.31 112 LEU A O 1
ATOM 800 N N . VAL A 1 113 ? 4.147 -4.580 -0.949 1.00 97.38 113 VAL A N 1
ATOM 801 C CA . VAL A 1 113 ? 3.060 -5.396 -0.397 1.00 97.38 113 VAL A CA 1
ATOM 802 C C . VAL A 1 113 ? 2.192 -4.525 0.496 1.00 97.38 113 VAL A C 1
ATOM 804 O O . VAL A 1 113 ? 2.679 -3.922 1.451 1.00 97.38 113 VAL A O 1
ATOM 807 N N . VAL A 1 114 ? 0.899 -4.478 0.198 1.00 97.19 114 VAL A N 1
ATOM 808 C CA . VAL A 1 114 ? -0.112 -3.797 1.006 1.00 97.19 114 VAL A CA 1
ATOM 809 C C . VAL A 1 114 ? -0.806 -4.833 1.878 1.00 97.19 114 VAL A C 1
ATOM 811 O O . VAL A 1 114 ? -1.214 -5.884 1.382 1.00 97.19 114 VAL A O 1
ATOM 814 N N . ALA A 1 115 ? -0.930 -4.540 3.170 1.00 96.38 115 ALA A N 1
ATOM 815 C CA . ALA A 1 115 ? -1.609 -5.388 4.137 1.00 96.38 115 ALA A CA 1
ATOM 816 C C . ALA A 1 115 ? -2.705 -4.630 4.893 1.00 96.38 115 ALA A C 1
ATOM 818 O O . ALA A 1 115 ? -2.457 -3.529 5.394 1.00 96.38 115 ALA A O 1
ATOM 819 N N . VAL A 1 116 ? -3.879 -5.247 5.023 1.00 94.88 116 VAL A N 1
ATOM 820 C CA . VAL A 1 116 ? -5.026 -4.747 5.799 1.00 94.88 116 VAL A CA 1
ATOM 821 C C . VAL A 1 116 ? -5.660 -5.928 6.530 1.00 94.88 116 VAL A C 1
ATOM 823 O O . VAL A 1 116 ? -5.906 -6.950 5.910 1.00 94.88 116 VAL A O 1
ATOM 826 N N . ASP A 1 117 ? -5.835 -5.827 7.850 1.00 90.00 117 ASP A N 1
ATOM 827 C CA . ASP A 1 117 ? -6.388 -6.891 8.721 1.00 90.00 117 ASP A CA 1
ATOM 828 C C . ASP A 1 117 ? -5.824 -8.317 8.484 1.00 90.00 117 ASP A C 1
ATOM 830 O O . ASP A 1 117 ? -6.482 -9.337 8.662 1.00 90.00 117 ASP A O 1
ATOM 834 N N . GLY A 1 118 ? -4.556 -8.408 8.072 1.00 85.50 118 GLY A N 1
ATOM 835 C CA . GLY A 1 118 ? -3.889 -9.682 7.783 1.00 85.50 118 GLY A CA 1
ATOM 836 C C . GLY A 1 118 ? -4.047 -10.189 6.346 1.00 85.50 118 GLY A C 1
ATOM 837 O O . GLY A 1 118 ? -3.260 -11.049 5.944 1.00 85.50 118 GLY A O 1
ATOM 838 N N . ASP A 1 119 ? -4.953 -9.619 5.551 1.00 91.56 119 ASP A N 1
ATOM 839 C CA . ASP A 1 119 ? -4.974 -9.795 4.100 1.00 91.56 119 ASP A CA 1
ATOM 840 C C . ASP A 1 119 ? -3.812 -9.032 3.467 1.00 91.56 119 ASP A C 1
ATOM 842 O O . ASP A 1 119 ? -3.449 -7.940 3.909 1.00 91.56 119 ASP A O 1
ATOM 846 N N . ARG A 1 120 ? -3.185 -9.629 2.449 1.00 94.62 120 ARG A N 1
ATOM 847 C CA . ARG A 1 120 ? -1.970 -9.102 1.816 1.00 94.62 120 ARG A CA 1
ATOM 848 C C . ARG A 1 120 ? -2.037 -9.261 0.306 1.00 94.62 120 ARG A C 1
ATOM 850 O O . ARG A 1 120 ? -2.401 -10.327 -0.182 1.00 94.62 120 ARG A O 1
ATOM 857 N N . ALA A 1 121 ? -1.618 -8.232 -0.419 1.00 95.56 121 ALA A N 1
ATOM 858 C CA . ALA A 1 121 ? -1.503 -8.252 -1.873 1.00 95.56 121 ALA A CA 1
ATOM 859 C C . ALA A 1 121 ? -0.306 -7.411 -2.322 1.00 95.56 121 ALA A C 1
ATOM 861 O O . ALA A 1 121 ? 0.027 -6.413 -1.674 1.00 95.56 121 ALA A O 1
ATOM 862 N N . THR A 1 122 ? 0.346 -7.794 -3.421 1.00 95.69 122 THR A N 1
ATOM 863 C CA . THR A 1 122 ? 1.332 -6.900 -4.037 1.00 95.69 122 THR A CA 1
ATOM 864 C C . THR A 1 122 ? 0.621 -5.731 -4.712 1.00 95.69 122 THR A C 1
ATOM 866 O O . THR A 1 122 ? -0.552 -5.828 -5.075 1.00 95.69 122 THR A O 1
ATOM 869 N N . TRP A 1 123 ? 1.320 -4.619 -4.918 1.00 94.88 123 TRP A N 1
ATOM 870 C CA . TRP A 1 123 ? 0.755 -3.491 -5.657 1.00 94.88 123 TRP A CA 1
ATOM 871 C C . TRP A 1 123 ? 0.332 -3.892 -7.078 1.00 94.88 123 TRP A C 1
ATOM 873 O O . TRP A 1 123 ? -0.704 -3.438 -7.558 1.00 94.88 123 TRP A O 1
ATOM 883 N N . GLY A 1 124 ? 1.097 -4.778 -7.725 1.00 92.75 124 GLY A N 1
ATOM 884 C CA . GLY A 1 124 ? 0.758 -5.323 -9.044 1.00 92.75 124 GLY A CA 1
ATOM 885 C C . GLY A 1 124 ? -0.545 -6.126 -9.030 1.00 92.75 124 GLY A C 1
ATOM 886 O O . GLY A 1 124 ? -1.394 -5.938 -9.892 1.00 92.75 124 GLY A O 1
ATOM 887 N N . ASP A 1 125 ? -0.779 -6.940 -7.997 1.00 92.19 125 ASP A N 1
ATOM 888 C CA . ASP A 1 125 ? -2.028 -7.713 -7.875 1.00 92.19 125 ASP A CA 1
ATOM 889 C C . ASP A 1 125 ? -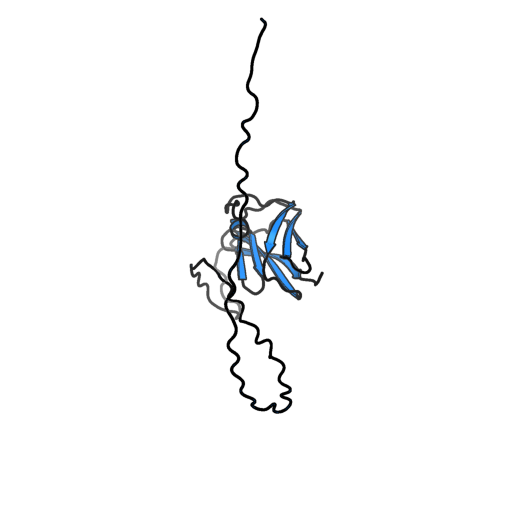3.260 -6.821 -7.652 1.00 92.19 125 ASP A C 1
ATOM 891 O O . ASP A 1 125 ? -4.378 -7.184 -8.021 1.00 92.19 125 ASP A O 1
ATOM 895 N N . LEU A 1 126 ? -3.067 -5.639 -7.059 1.00 92.44 126 LEU A N 1
ATOM 896 C CA . LEU A 1 126 ? -4.128 -4.654 -6.843 1.00 92.44 126 LEU A CA 1
ATOM 897 C C . LEU A 1 126 ? -4.479 -3.863 -8.114 1.00 92.44 126 LEU A C 1
ATOM 899 O O . LEU A 1 126 ? -5.500 -3.170 -8.137 1.00 92.44 126 LEU A O 1
ATOM 903 N N . ARG A 1 127 ? -3.663 -3.949 -9.174 1.00 90.00 127 ARG A N 1
ATOM 904 C CA . ARG A 1 127 ? -3.830 -3.180 -10.410 1.00 90.00 127 ARG A CA 1
ATOM 905 C C . ARG A 1 1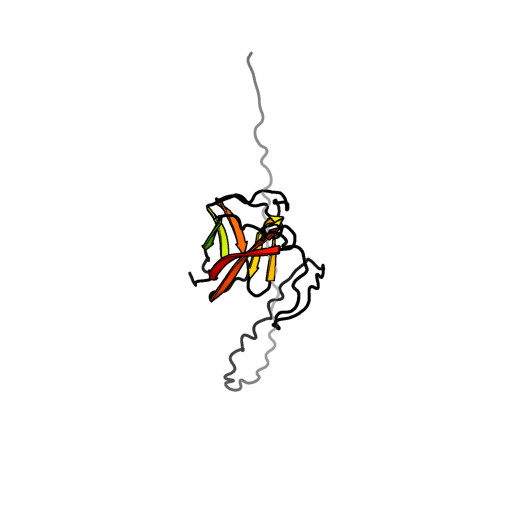27 ? -3.647 -4.062 -11.646 1.00 90.00 127 ARG A C 1
ATOM 907 O O . ARG A 1 127 ? -2.537 -4.367 -12.053 1.00 90.00 127 ARG A O 1
ATOM 914 N N . PHE A 1 128 ? -4.764 -4.382 -12.302 1.00 78.31 128 PHE A N 1
ATOM 915 C CA . PHE A 1 128 ? -4.841 -5.339 -13.419 1.00 78.31 128 PHE A CA 1
ATOM 916 C C . PHE A 1 128 ? -3.851 -5.122 -14.578 1.00 78.31 128 PHE A C 1
ATOM 918 O O . PHE A 1 128 ? -3.475 -6.094 -15.228 1.00 78.31 128 PHE A O 1
ATOM 925 N N . ASP A 1 129 ? -3.425 -3.883 -14.829 1.00 87.44 129 ASP A N 1
ATOM 926 C CA . ASP A 1 129 ? -2.533 -3.526 -15.940 1.00 87.44 129 ASP A CA 1
ATOM 927 C C . ASP A 1 129 ? -1.089 -3.249 -15.480 1.00 87.44 129 ASP A C 1
ATOM 929 O O . ASP A 1 129 ? -0.368 -2.481 -16.116 1.00 87.44 129 ASP A O 1
ATOM 933 N N . THR A 1 130 ? -0.672 -3.797 -14.336 1.00 90.69 130 THR A N 1
ATOM 934 C CA . THR A 1 130 ? 0.650 -3.549 -13.747 1.00 90.69 130 THR A CA 1
ATOM 935 C C . THR A 1 130 ? 1.331 -4.866 -13.396 1.00 90.69 130 THR A C 1
ATOM 937 O O . THR A 1 130 ? 0.896 -5.611 -12.522 1.00 90.69 130 THR A O 1
ATOM 940 N N . GLY A 1 131 ? 2.416 -5.163 -14.105 1.00 92.44 131 GLY A N 1
ATOM 941 C CA . GLY A 1 131 ? 3.286 -6.297 -13.836 1.00 92.44 131 GLY A CA 1
ATOM 942 C C . GLY A 1 131 ? 4.187 -6.075 -12.615 1.00 92.44 131 GLY A C 1
ATOM 943 O O . GLY A 1 131 ? 4.345 -4.953 -12.139 1.00 92.44 131 GLY A O 1
ATOM 944 N N . PRO A 1 132 ? 4.835 -7.136 -12.107 1.00 92.25 132 PRO A N 1
ATOM 945 C CA . PRO A 1 132 ? 5.675 -7.058 -10.908 1.00 92.25 132 PRO A CA 1
ATOM 946 C C . PRO A 1 132 ? 6.916 -6.165 -11.077 1.00 92.25 132 PRO A C 1
ATOM 948 O O . PRO A 1 132 ? 7.413 -5.621 -10.091 1.00 92.25 132 PRO A O 1
ATOM 951 N N . ASP A 1 133 ? 7.403 -6.005 -12.307 1.00 95.12 133 ASP A N 1
ATOM 952 C CA . ASP A 1 133 ? 8.567 -5.172 -12.628 1.00 95.12 133 ASP A CA 1
ATOM 953 C C . ASP A 1 133 ? 8.185 -3.738 -13.030 1.00 95.12 133 ASP A C 1
ATOM 955 O O . ASP A 1 133 ? 9.068 -2.893 -13.201 1.00 95.12 133 ASP A O 1
ATOM 959 N N . ASP A 1 134 ? 6.888 -3.447 -13.176 1.00 96.75 134 ASP A N 1
ATOM 960 C CA . ASP A 1 134 ? 6.432 -2.112 -13.545 1.00 96.75 134 ASP A CA 1
ATOM 961 C C . ASP A 1 134 ? 6.640 -1.140 -12.373 1.00 96.75 134 ASP A C 1
ATOM 963 O O . ASP A 1 134 ? 6.408 -1.499 -11.211 1.00 96.75 134 ASP A O 1
ATOM 967 N N . PRO A 1 135 ? 7.094 0.094 -12.645 1.00 96.94 135 PRO A N 1
ATOM 968 C CA . PRO A 1 135 ? 7.349 1.066 -11.598 1.00 96.94 135 PRO A CA 1
ATOM 969 C C . PRO A 1 135 ? 6.035 1.604 -11.030 1.00 96.94 135 PRO A C 1
ATOM 971 O O . PRO A 1 135 ? 5.141 2.001 -11.772 1.00 96.94 135 PRO A O 1
ATOM 974 N N . VAL A 1 136 ? 5.971 1.690 -9.707 1.00 97.12 136 VAL A N 1
ATOM 975 C CA . VAL A 1 136 ? 4.997 2.491 -8.966 1.00 97.12 136 VAL A CA 1
ATOM 976 C C . VAL A 1 136 ? 5.667 3.813 -8.636 1.00 97.12 136 VAL A C 1
ATOM 978 O O . VAL A 1 136 ? 6.685 3.833 -7.943 1.00 97.12 136 VAL A O 1
ATOM 981 N N . ALA A 1 137 ? 5.128 4.906 -9.155 1.00 96.75 137 ALA A N 1
ATOM 982 C CA . ALA A 1 137 ? 5.679 6.244 -9.023 1.00 96.75 137 ALA A CA 1
ATOM 983 C C . ALA A 1 137 ? 4.734 7.169 -8.239 1.00 96.75 137 ALA A C 1
ATOM 985 O O . ALA A 1 137 ? 3.540 6.886 -8.102 1.00 96.75 137 ALA A O 1
ATOM 986 N N . PRO A 1 138 ? 5.230 8.321 -7.747 1.00 97.00 138 PRO A N 1
ATOM 987 C CA . PRO A 1 138 ? 4.369 9.338 -7.160 1.00 97.00 138 PRO A CA 1
ATOM 988 C C . PRO A 1 138 ? 3.195 9.719 -8.074 1.00 97.00 138 PRO A C 1
ATOM 990 O O . PRO A 1 138 ? 3.387 10.078 -9.236 1.00 97.00 138 PRO A O 1
ATOM 993 N N . GLY A 1 139 ? 1.983 9.670 -7.525 1.00 94.94 139 GLY A N 1
ATOM 994 C CA . GLY A 1 139 ? 0.722 9.871 -8.238 1.00 94.94 139 GLY A CA 1
ATOM 995 C C . GLY A 1 139 ? -0.016 8.575 -8.583 1.00 94.94 139 GLY A C 1
ATOM 996 O O . GLY A 1 139 ? -1.214 8.636 -8.862 1.00 94.94 139 GLY A O 1
ATOM 997 N N . ASP A 1 140 ? 0.645 7.417 -8.517 1.00 96.50 140 ASP A N 1
ATOM 998 C CA . ASP A 1 140 ? -0.025 6.132 -8.690 1.00 96.50 140 ASP A CA 1
ATOM 999 C C . ASP A 1 140 ? -0.881 5.781 -7.478 1.00 96.50 140 ASP A C 1
ATOM 1001 O O . ASP A 1 140 ? -0.547 6.081 -6.330 1.00 96.50 140 ASP A O 1
ATOM 1005 N N . SER A 1 141 ? -1.998 5.110 -7.738 1.00 96.62 141 SER A N 1
ATOM 1006 C CA . SER A 1 141 ? -2.943 4.715 -6.703 1.00 96.62 141 SER A CA 1
ATOM 1007 C C . SER A 1 141 ? -3.588 3.365 -6.983 1.00 96.62 141 SER A C 1
ATOM 1009 O O . SER A 1 141 ? -3.643 2.887 -8.125 1.00 96.62 141 SER A O 1
ATOM 1011 N N . VAL A 1 142 ? -4.073 2.764 -5.898 1.00 96.00 142 VAL A N 1
ATOM 1012 C CA . VAL A 1 142 ? -4.844 1.521 -5.872 1.00 96.00 142 VAL A CA 1
ATOM 1013 C C . VAL A 1 142 ? -6.080 1.693 -4.995 1.00 96.00 142 VAL A C 1
ATOM 1015 O O . VAL A 1 142 ? -6.080 2.456 -4.024 1.00 96.00 142 VAL A O 1
ATOM 1018 N N . SER A 1 143 ? -7.147 0.977 -5.339 1.00 94.38 143 SER A N 1
ATOM 1019 C CA . SER A 1 143 ? -8.383 0.953 -4.558 1.00 94.38 143 SER A CA 1
ATOM 1020 C C . SER A 1 143 ? -8.411 -0.270 -3.649 1.00 94.38 143 SER A C 1
ATOM 1022 O O . SER A 1 143 ? -8.290 -1.402 -4.110 1.00 94.38 143 SER A O 1
ATOM 1024 N N . LEU A 1 144 ? -8.614 -0.032 -2.360 1.00 93.12 144 LEU A N 1
ATOM 1025 C CA . LEU A 1 144 ? -8.763 -1.040 -1.324 1.00 93.12 144 LEU A CA 1
ATOM 1026 C C . LEU A 1 144 ? -10.249 -1.158 -0.968 1.00 93.12 144 LEU A C 1
ATOM 1028 O O . LEU A 1 144 ? -10.901 -0.175 -0.607 1.00 93.12 144 LEU A O 1
ATOM 1032 N N . VAL A 1 145 ? -10.799 -2.361 -1.098 1.00 89.50 145 VAL A N 1
ATOM 1033 C CA . VAL A 1 145 ? -12.207 -2.657 -0.801 1.00 89.50 145 VAL A CA 1
ATOM 1034 C C . VAL A 1 145 ? -12.330 -3.348 0.550 1.00 89.50 145 VAL A C 1
ATOM 1036 O O . VAL A 1 145 ? -11.487 -4.165 0.898 1.00 89.50 145 VAL A O 1
ATOM 1039 N N . GLY A 1 146 ? -13.402 -3.044 1.287 1.00 85.38 146 GLY A N 1
ATOM 1040 C CA . GLY A 1 146 ? -13.659 -3.661 2.593 1.00 85.38 146 GLY A CA 1
ATOM 1041 C C . GLY A 1 146 ? -12.733 -3.181 3.709 1.00 85.38 146 GLY A C 1
ATOM 1042 O O . GLY A 1 146 ? -12.560 -3.909 4.671 1.00 85.38 146 GLY A O 1
ATOM 1043 N N . VAL A 1 147 ? -12.146 -1.989 3.560 1.00 89.56 147 VAL A N 1
ATOM 1044 C CA . VAL A 1 147 ? -11.334 -1.350 4.600 1.00 89.56 147 VAL A CA 1
ATOM 1045 C C . VAL A 1 147 ? -12.239 -0.512 5.498 1.00 89.56 147 VAL A C 1
ATOM 1047 O O . VAL A 1 147 ? -12.882 0.424 5.014 1.00 89.56 147 VAL A O 1
ATOM 1050 N N . ASP A 1 148 ? -12.270 -0.826 6.787 1.00 88.25 148 ASP A N 1
ATOM 1051 C CA . ASP A 1 148 ? -13.117 -0.168 7.780 1.00 88.25 148 ASP A CA 1
ATOM 1052 C C . ASP A 1 148 ? -12.346 0.874 8.607 1.00 88.25 148 ASP A C 1
ATOM 1054 O O . ASP A 1 148 ? -11.128 0.824 8.799 1.00 88.25 148 ASP A O 1
ATOM 1058 N N . SER A 1 149 ? -13.073 1.855 9.148 1.00 89.25 149 SER A N 1
ATOM 1059 C CA . SER A 1 149 ? -12.483 2.844 10.054 1.00 89.25 149 SER A CA 1
ATOM 1060 C C . SER A 1 149 ? -11.889 2.170 11.294 1.00 89.25 149 SER A C 1
ATOM 1062 O O . SER A 1 149 ? -12.554 1.365 11.945 1.00 89.25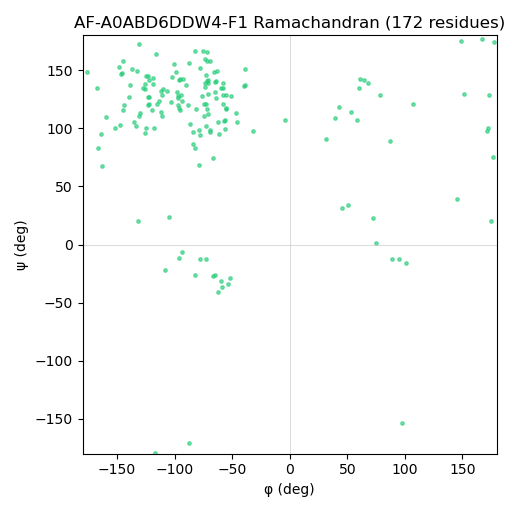 149 SER A O 1
ATOM 1064 N N . GLY A 1 150 ? -10.676 2.565 11.674 1.00 88.81 150 GLY A N 1
ATOM 1065 C CA . GLY A 1 150 ? -9.933 1.991 12.796 1.00 88.81 150 GLY A CA 1
ATOM 1066 C C . GLY A 1 150 ? -8.955 0.883 12.400 1.00 88.81 150 GLY A C 1
ATOM 1067 O O . GLY A 1 150 ? -8.090 0.545 13.209 1.00 88.81 150 GLY A O 1
ATOM 1068 N N . GLU A 1 151 ? -9.027 0.366 11.172 1.00 92.75 151 GLU A N 1
ATOM 1069 C CA . GLU A 1 151 ? -8.018 -0.551 10.639 1.00 92.75 151 GLU A CA 1
ATOM 1070 C C . GLU A 1 151 ? -6.698 0.170 10.331 1.00 92.75 151 GLU A C 1
ATOM 1072 O O . GLU A 1 151 ? -6.615 1.403 10.290 1.00 92.75 151 GLU A O 1
ATOM 1077 N N . VAL A 1 152 ? -5.630 -0.605 10.131 1.00 94.62 152 VAL A N 1
ATOM 1078 C CA . VAL A 1 152 ? -4.307 -0.082 9.771 1.00 94.62 152 VAL A CA 1
ATOM 1079 C C . VAL A 1 152 ? -3.889 -0.657 8.428 1.00 94.62 152 VAL A C 1
ATOM 1081 O O . VAL A 1 152 ? -3.634 -1.855 8.311 1.00 94.62 152 VAL A O 1
ATOM 1084 N N . VAL A 1 153 ? -3.753 0.217 7.433 1.00 96.06 153 VAL A N 1
ATOM 1085 C CA . VAL A 1 153 ? -3.144 -0.120 6.146 1.00 96.06 153 VAL A CA 1
ATOM 1086 C C . VAL A 1 153 ? -1.633 -0.059 6.316 1.00 96.06 153 VAL A C 1
ATOM 1088 O O . VAL A 1 153 ? -1.072 0.994 6.625 1.00 96.06 153 VAL A O 1
ATOM 1091 N N . THR A 1 154 ? -0.963 -1.191 6.140 1.00 97.31 154 THR A N 1
ATOM 1092 C CA . THR A 1 154 ? 0.496 -1.288 6.240 1.00 97.31 154 THR A CA 1
ATOM 1093 C C . THR A 1 154 ? 1.089 -1.532 4.863 1.00 97.31 154 THR A C 1
ATOM 1095 O O . THR A 1 154 ? 0.613 -2.399 4.136 1.00 97.31 154 THR A O 1
ATOM 1098 N N . VAL A 1 155 ? 2.138 -0.792 4.511 1.00 96.88 155 VAL A N 1
ATOM 1099 C CA . VAL A 1 155 ? 2.890 -1.010 3.271 1.00 96.88 155 VAL A CA 1
ATOM 1100 C C . VAL A 1 155 ? 4.275 -1.529 3.623 1.00 96.88 155 VAL A C 1
ATOM 1102 O O . VAL A 1 155 ? 4.962 -0.977 4.491 1.00 96.88 155 VAL A O 1
ATOM 1105 N N . PHE A 1 156 ? 4.678 -2.591 2.940 1.00 96.75 156 PHE A N 1
ATOM 1106 C CA . PHE A 1 156 ? 5.972 -3.232 3.084 1.00 96.75 156 PHE A CA 1
ATOM 1107 C C . PHE A 1 156 ? 6.751 -3.177 1.775 1.00 96.75 156 PHE A C 1
ATOM 1109 O O . PHE A 1 156 ? 6.181 -3.341 0.697 1.00 96.75 156 PHE A O 1
ATOM 1116 N N . TYR A 1 157 ? 8.059 -2.989 1.896 1.00 96.50 157 TYR A N 1
ATOM 1117 C CA . TYR A 1 157 ? 9.029 -3.203 0.837 1.00 96.50 157 TYR A CA 1
ATOM 1118 C C . TYR A 1 157 ? 9.661 -4.585 1.003 1.00 96.50 157 TYR A C 1
ATOM 1120 O O . TYR A 1 157 ? 10.154 -4.910 2.084 1.00 96.50 157 TYR A O 1
ATOM 1128 N N . VAL A 1 158 ? 9.653 -5.387 -0.059 1.00 95.19 158 VAL A N 1
ATOM 1129 C CA . VAL A 1 158 ? 10.257 -6.721 -0.092 1.00 95.19 158 VAL A CA 1
ATOM 1130 C C . VAL A 1 158 ? 11.411 -6.731 -1.087 1.00 95.19 158 VAL A C 1
ATOM 1132 O O . VAL A 1 158 ? 11.221 -6.488 -2.280 1.00 95.19 158 VAL A O 1
ATOM 1135 N N . ALA A 1 159 ? 12.609 -7.054 -0.611 1.00 92.62 159 ALA A N 1
ATOM 1136 C CA . ALA A 1 159 ? 13.775 -7.303 -1.452 1.00 92.62 159 ALA A CA 1
ATOM 1137 C C . ALA A 1 159 ? 14.652 -8.378 -0.811 1.00 92.62 159 ALA A C 1
ATOM 1139 O O . ALA A 1 159 ? 14.695 -8.494 0.408 1.00 92.62 159 ALA A O 1
ATOM 1140 N N . ASP A 1 160 ? 15.307 -9.196 -1.634 1.00 90.44 160 ASP A N 1
ATOM 1141 C CA . ASP A 1 160 ? 16.290 -10.195 -1.188 1.00 90.44 160 ASP A CA 1
ATOM 1142 C C . ASP A 1 160 ? 15.795 -11.119 -0.054 1.00 90.44 160 ASP A C 1
ATOM 1144 O O . ASP A 1 160 ? 16.545 -11.526 0.827 1.00 90.44 160 ASP A O 1
ATOM 1148 N N . GLY A 1 161 ? 14.498 -11.452 -0.064 1.00 87.38 161 GLY A N 1
ATOM 1149 C CA . GLY A 1 161 ? 13.863 -12.291 0.960 1.00 87.38 161 GLY A CA 1
ATOM 1150 C C . GLY A 1 161 ? 13.614 -11.595 2.304 1.00 87.38 161 GLY A C 1
ATOM 1151 O O . GLY A 1 161 ? 13.070 -12.220 3.215 1.00 87.38 161 GLY A O 1
ATOM 1152 N N . GLN A 1 162 ? 13.965 -10.315 2.427 1.00 89.38 162 GLN A N 1
ATOM 1153 C CA . GLN A 1 162 ? 13.680 -9.471 3.580 1.00 89.38 162 GLN A CA 1
ATOM 1154 C C . GLN A 1 162 ? 12.459 -8.588 3.322 1.00 89.38 162 GLN A C 1
ATOM 1156 O O . GLN A 1 162 ? 12.190 -8.166 2.197 1.00 89.38 162 GLN A O 1
ATOM 1161 N N . GLU A 1 163 ? 11.728 -8.292 4.393 1.00 93.06 163 GLU A N 1
ATOM 1162 C CA . GLU A 1 163 ? 10.554 -7.427 4.375 1.00 93.06 163 GLU A CA 1
ATOM 1163 C C . GLU A 1 163 ? 10.750 -6.278 5.364 1.00 93.06 163 GLU A C 1
ATOM 1165 O O . GLU A 1 163 ? 11.026 -6.494 6.547 1.00 93.06 163 GLU A O 1
ATOM 1170 N N . VAL A 1 164 ? 10.579 -5.049 4.884 1.00 93.81 164 VAL A N 1
ATOM 1171 C CA . VAL A 1 164 ? 10.714 -3.830 5.679 1.00 93.81 164 VAL A CA 1
ATOM 1172 C C . VAL A 1 164 ? 9.410 -3.052 5.621 1.00 93.81 164 VAL A C 1
ATOM 1174 O O . VAL A 1 164 ? 8.891 -2.755 4.551 1.00 93.81 164 VAL A O 1
ATOM 1177 N N . ARG A 1 165 ? 8.860 -2.694 6.782 1.00 95.25 165 ARG A N 1
ATOM 1178 C CA . ARG A 1 165 ? 7.676 -1.833 6.845 1.00 95.25 165 ARG A CA 1
ATOM 1179 C C . ARG A 1 165 ? 8.064 -0.394 6.518 1.00 95.25 165 ARG A C 1
ATOM 1181 O O . ARG A 1 165 ? 8.839 0.200 7.263 1.00 95.25 165 ARG A O 1
ATOM 1188 N N . ILE A 1 166 ? 7.458 0.164 5.476 1.00 95.44 166 ILE A N 1
ATOM 1189 C CA . ILE A 1 166 ? 7.739 1.521 4.981 1.00 95.44 166 ILE A CA 1
ATOM 1190 C C . ILE A 1 166 ? 6.604 2.511 5.268 1.00 95.44 166 ILE A C 1
ATOM 1192 O O . ILE A 1 166 ? 6.852 3.706 5.370 1.00 95.44 166 ILE A O 1
ATOM 1196 N N . ALA A 1 167 ? 5.375 2.033 5.490 1.00 95.31 167 ALA A N 1
ATOM 1197 C CA . ALA A 1 167 ? 4.271 2.871 5.958 1.00 95.31 167 ALA A CA 1
ATOM 1198 C C . ALA A 1 167 ? 3.282 2.093 6.834 1.00 95.31 167 ALA A C 1
ATOM 1200 O O . ALA A 1 167 ? 3.122 0.881 6.692 1.00 95.31 167 ALA A O 1
ATOM 1201 N N . ALA A 1 168 ? 2.609 2.805 7.737 1.00 95.62 168 ALA A N 1
ATOM 1202 C CA . ALA A 1 168 ? 1.475 2.314 8.513 1.00 95.62 168 ALA A CA 1
ATOM 1203 C C . ALA A 1 168 ? 0.494 3.472 8.723 1.00 95.62 168 ALA A C 1
ATOM 1205 O O . ALA A 1 168 ? 0.844 4.469 9.356 1.00 95.62 168 ALA A O 1
ATOM 1206 N N . ILE A 1 169 ? -0.708 3.351 8.166 1.00 95.19 169 ILE A N 1
ATOM 1207 C CA . ILE A 1 169 ? -1.701 4.424 8.102 1.00 95.19 169 ILE A CA 1
ATOM 1208 C C . ILE A 1 169 ? -2.983 3.928 8.759 1.00 95.19 169 ILE A C 1
ATOM 1210 O O . ILE A 1 169 ? -3.565 2.934 8.328 1.00 95.19 169 ILE A O 1
ATOM 1214 N N . THR A 1 170 ? -3.419 4.607 9.819 1.00 94.25 170 THR A N 1
ATOM 1215 C CA . THR A 1 170 ? -4.709 4.318 10.449 1.00 94.25 170 THR A CA 1
ATOM 1216 C C . THR A 1 170 ? -5.831 4.890 9.597 1.00 94.25 170 THR A C 1
ATOM 1218 O O . THR A 1 170 ? -5.832 6.077 9.275 1.00 94.25 170 THR A O 1
ATOM 1221 N N . VAL A 1 171 ? -6.803 4.047 9.271 1.00 91.31 171 VAL A N 1
ATOM 1222 C CA . VAL A 1 171 ? -8.003 4.419 8.529 1.00 91.31 171 VAL A CA 1
ATOM 1223 C C . VAL A 1 171 ? -8.880 5.267 9.445 1.00 91.31 171 VAL A C 1
ATOM 1225 O O . VAL A 1 171 ? -9.409 4.783 10.447 1.00 91.31 171 VAL A O 1
ATOM 1228 N N . THR A 1 172 ? -9.039 6.546 9.127 1.00 87.31 172 THR A N 1
ATOM 1229 C CA . THR A 1 172 ? -9.965 7.431 9.839 1.00 87.31 172 THR A CA 1
ATOM 1230 C C . THR A 1 172 ? -11.298 7.483 9.108 1.00 87.31 172 THR A C 1
ATOM 1232 O O . THR A 1 172 ? -11.324 7.498 7.879 1.00 87.31 172 THR A O 1
ATOM 1235 N N . ALA A 1 173 ? -12.402 7.534 9.855 1.00 78.88 173 ALA A N 1
ATOM 1236 C CA . ALA A 1 173 ? -13.706 7.814 9.260 1.00 78.88 173 ALA A CA 1
ATOM 1237 C C . ALA A 1 173 ? -13.674 9.171 8.531 1.00 78.88 173 ALA A C 1
ATOM 1239 O O . ALA A 1 173 ? -13.056 10.117 9.031 1.00 78.88 173 ALA A O 1
ATOM 1240 N N . ALA A 1 174 ? -14.302 9.217 7.354 1.00 67.69 174 ALA A N 1
ATOM 1241 C CA . ALA A 1 174 ? -14.465 10.427 6.549 1.00 67.69 174 ALA A CA 1
ATOM 1242 C C . ALA A 1 174 ? -15.539 11.365 7.123 1.00 67.69 174 ALA A C 1
ATOM 1244 O O . ALA A 1 174 ? -16.494 10.859 7.760 1.00 67.69 174 ALA A O 1
#

Mean predicted aligned error: 18.94 Å

Secondary structure (DSSP, 8-state):
-----------------------------------------------------------------------TTS--PPPPPPP-EEEEEE--TTS-EEEEEEEE--EEGGGEEEEETTEEEETTTTSTT--TTSEE-TT-EEEESSPPTT-EEEEEEEETTEEEEEEEEE----

Solvent-accessible surface area (backbone atoms only — not comparable to full-atom values): 11965 Å² total; per-residue (Å²): 138,80,88,78,88,86,85,83,86,89,83,87,81,92,80,85,88,85,87,92,81,90,82,84,87,83,90,81,90,82,93,78,80,91,77,80,93,72,97,64,73,80,73,80,70,73,71,77,77,72,79,83,75,91,72,94,77,90,81,90,82,78,88,76,96,78,88,82,92,88,76,96,80,69,78,83,70,76,77,80,80,77,78,63,55,40,74,44,79,47,56,43,92,90,52,54,29,37,44,29,33,66,33,66,57,67,44,39,14,58,30,32,35,43,32,48,94,84,48,73,43,35,49,17,78,63,31,96,91,40,51,49,79,38,73,42,39,59,76,41,71,42,72,41,74,93,74,53,69,74,40,51,46,32,35,29,43,49,53,97,92,44,77,44,80,68,46,77,44,72,38,61,77,109

Foldseek 3Di:
DDDDDDDDDDDDDDDDDDYDDDDDDDDDDDDDDDDDDDPDDPPVPPPPPPPPPPDDDDDDDDDDDDDDDDDPDDDPPPPDDDFPWDWDWDDDQPFFIKIFGADGDKDFQLQKWKDKPRDIDGSQRQPVPHDRRRIRHGGDIGTHPPHDQQIWIWIWGDDPNDIDTPDIDGHHND

Sequence (174 aa):
MSDGDGGPPSDDGTRDGGPTQDTTDNEQSADVRSPATDPRAPETENPRRRLVVVGVVVLMVGASIAGVAWALTQSPEEPVEAPDVAFDLSVQPDGPATLSHAGGESVPAGRLVVAVDGDRATWGDLRFDTGPDDPVAPGDSVSLVGVDSGEVVTVFYVADGQEVRIAAITVTAA